Protein AF-A0A2M9EAL3-F1 (afdb_monomer_lite)

Sequence (181 aa):
MKNELTMWQSSQDVRAHILDDDGETVRDTFTLAYHEFSSRADLMQLWEYIRRYMEAPDGVEQCHRKVTMCMPVDGRREGLAFGIVRVFAVAANHLFVQMIASPIAALTVAGRWFAMSTSKVPVWPAEVEAACQVDPDDPYRKDWRSNGKYDFYELGWPAICFVVGLAGVVAGLWWLFSVVM

Structure (mmCIF, N/CA/C/O backbone):
data_AF-A0A2M9EAL3-F1
#
_entry.id   AF-A0A2M9EAL3-F1
#
loop_
_atom_site.group_PDB
_atom_site.id
_atom_site.type_symbol
_atom_site.label_atom_id
_atom_site.label_alt_id
_atom_site.label_comp_id
_atom_site.label_asym_id
_atom_site.label_entity_id
_atom_site.label_seq_id
_atom_site.pdbx_PDB_ins_code
_atom_site.Cartn_x
_atom_site.Cartn_y
_atom_site.Cartn_z
_atom_site.occupancy
_atom_site.B_iso_or_equiv
_atom_site.auth_seq_id
_atom_site.auth_comp_id
_atom_site.auth_asym_id
_atom_site.auth_atom_id
_atom_site.pdbx_PDB_model_num
ATOM 1 N N . MET A 1 1 ? -0.755 14.962 15.036 1.00 74.00 1 MET A N 1
ATOM 2 C CA . MET A 1 1 ? 0.385 15.667 15.646 1.00 74.00 1 MET A CA 1
ATOM 3 C C . MET A 1 1 ? 1.406 15.970 14.552 1.00 74.00 1 MET A C 1
ATOM 5 O O . MET A 1 1 ? 1.403 15.282 13.541 1.00 74.00 1 MET A O 1
ATOM 9 N N . LYS A 1 2 ? 2.193 17.051 14.662 1.00 77.94 2 LYS A N 1
ATOM 10 C CA . LYS A 1 2 ? 3.289 17.317 13.713 1.00 77.94 2 LYS A CA 1
ATOM 11 C C . LYS A 1 2 ? 4.552 16.681 14.280 1.00 77.94 2 LYS A C 1
ATOM 13 O O . LYS A 1 2 ? 4.902 16.972 15.420 1.00 77.94 2 LYS A O 1
ATOM 18 N N . ASN A 1 3 ? 5.205 15.840 13.495 1.00 78.69 3 ASN A N 1
ATOM 19 C CA . ASN A 1 3 ? 6.451 15.186 13.860 1.00 78.69 3 ASN A CA 1
ATOM 20 C C . ASN A 1 3 ? 7.561 15.729 12.960 1.00 78.69 3 ASN A C 1
ATOM 22 O O . ASN A 1 3 ? 7.377 15.847 11.749 1.00 78.69 3 ASN A O 1
ATOM 26 N N . GLU A 1 4 ? 8.707 16.058 13.543 1.00 79.44 4 GLU A N 1
ATOM 27 C CA . GLU A 1 4 ? 9.914 16.377 12.780 1.00 79.44 4 GLU A CA 1
ATOM 28 C C . GLU A 1 4 ? 10.640 15.060 12.473 1.00 79.44 4 GLU A C 1
ATOM 30 O O . GLU A 1 4 ? 10.887 14.254 13.373 1.00 79.44 4 GLU A O 1
ATOM 35 N N . LEU A 1 5 ? 10.919 14.812 11.195 1.00 74.38 5 LEU A N 1
ATOM 36 C CA . LEU A 1 5 ? 11.616 13.624 10.708 1.00 74.38 5 LEU A CA 1
ATOM 37 C C . LEU A 1 5 ? 13.079 13.960 10.395 1.00 74.38 5 LEU A C 1
ATOM 39 O O . LEU A 1 5 ? 13.494 15.121 10.348 1.00 74.38 5 LEU A O 1
ATOM 43 N N . THR A 1 6 ? 13.887 12.928 10.159 1.00 75.88 6 THR A N 1
ATOM 44 C CA . THR A 1 6 ? 15.238 13.112 9.624 1.00 75.88 6 THR A CA 1
ATOM 45 C C . THR A 1 6 ? 15.181 13.727 8.217 1.00 75.88 6 THR A C 1
ATOM 47 O O . THR A 1 6 ? 14.192 13.598 7.505 1.00 75.88 6 THR A O 1
ATOM 50 N N . MET A 1 7 ? 16.247 14.428 7.811 1.00 65.75 7 MET A N 1
ATOM 51 C CA . MET A 1 7 ? 16.367 15.075 6.489 1.00 65.75 7 MET A CA 1
ATOM 52 C C . MET A 1 7 ? 15.372 16.221 6.196 1.00 65.75 7 MET A C 1
ATOM 54 O O . MET A 1 7 ? 14.835 16.300 5.096 1.00 65.75 7 MET A O 1
ATOM 58 N N . TRP A 1 8 ? 15.176 17.159 7.134 1.00 73.75 8 TRP A N 1
ATOM 59 C CA . TRP A 1 8 ? 14.374 18.389 6.923 1.00 73.75 8 TRP A CA 1
ATOM 60 C C . TRP A 1 8 ? 12.916 18.132 6.512 1.00 73.75 8 TRP A C 1
ATOM 62 O O . TRP A 1 8 ? 12.272 18.977 5.889 1.00 73.75 8 TRP A O 1
ATOM 72 N N . GLN A 1 9 ? 12.403 16.951 6.844 1.00 71.38 9 GLN A N 1
ATOM 73 C CA . GLN A 1 9 ? 11.034 16.547 6.574 1.00 71.38 9 GLN A CA 1
ATOM 74 C C . GLN A 1 9 ? 10.198 16.682 7.842 1.00 71.38 9 GLN A C 1
ATOM 76 O O . GLN A 1 9 ? 10.691 16.539 8.957 1.00 71.38 9 GLN A O 1
ATOM 81 N N . SER A 1 10 ? 8.903 16.919 7.670 1.00 74.06 10 SER A N 1
ATOM 82 C CA . SER A 1 10 ? 7.947 16.854 8.769 1.00 74.06 10 SER A CA 1
ATOM 83 C C . SER A 1 10 ? 6.745 16.041 8.337 1.00 74.06 10 SER A C 1
ATOM 85 O O . SER A 1 10 ? 6.263 16.226 7.219 1.00 74.06 10 SER A O 1
ATOM 87 N N . SER A 1 11 ? 6.243 15.187 9.218 1.00 77.19 11 SER A N 1
ATOM 88 C CA . SER A 1 11 ? 5.034 14.407 8.980 1.00 77.19 11 SER A CA 1
ATOM 89 C C . SER A 1 11 ? 3.905 14.845 9.896 1.00 77.19 11 SER A C 1
ATOM 91 O O . SER A 1 11 ? 4.110 15.500 10.922 1.00 77.19 11 SER A O 1
ATOM 93 N N . GLN A 1 12 ? 2.682 14.512 9.495 1.00 82.38 12 GLN A N 1
ATOM 94 C CA . GLN A 1 12 ? 1.500 14.719 10.312 1.00 82.38 12 GLN A CA 1
ATOM 95 C C . GLN A 1 12 ? 0.726 13.415 10.444 1.00 82.38 12 GLN A C 1
ATOM 97 O O . GLN A 1 12 ? 0.560 12.675 9.475 1.00 82.38 12 GLN A O 1
ATOM 102 N N . ASP A 1 13 ? 0.254 13.150 11.655 1.00 86.69 13 ASP A N 1
ATOM 103 C CA . ASP A 1 13 ? -0.500 11.949 11.995 1.00 86.69 13 ASP A CA 1
ATOM 104 C C . ASP A 1 13 ? -1.794 12.269 12.765 1.00 86.69 13 ASP A C 1
ATOM 106 O O . ASP A 1 13 ? -1.963 13.344 13.350 1.00 86.69 13 ASP A O 1
ATOM 110 N N . VAL A 1 14 ? -2.731 11.327 12.761 1.00 86.94 14 VAL A N 1
ATOM 111 C CA . VAL A 1 14 ? -3.858 11.281 13.699 1.00 86.94 14 VAL A CA 1
ATOM 112 C C . VAL A 1 14 ? -3.565 10.158 14.673 1.00 86.94 14 VAL A C 1
ATOM 114 O O . VAL A 1 14 ? -3.293 9.031 14.255 1.00 86.94 14 VAL A O 1
ATOM 117 N N . ARG A 1 15 ? -3.597 10.472 15.967 1.00 88.94 15 ARG A N 1
ATOM 118 C CA . ARG A 1 15 ? -3.328 9.515 17.039 1.00 88.94 15 ARG A CA 1
ATOM 119 C C . ARG A 1 15 ? -4.612 9.216 17.785 1.00 88.94 15 ARG A C 1
ATOM 121 O O . ARG A 1 15 ? -5.384 10.130 18.066 1.00 88.94 15 ARG A O 1
ATOM 128 N N . ALA A 1 16 ? -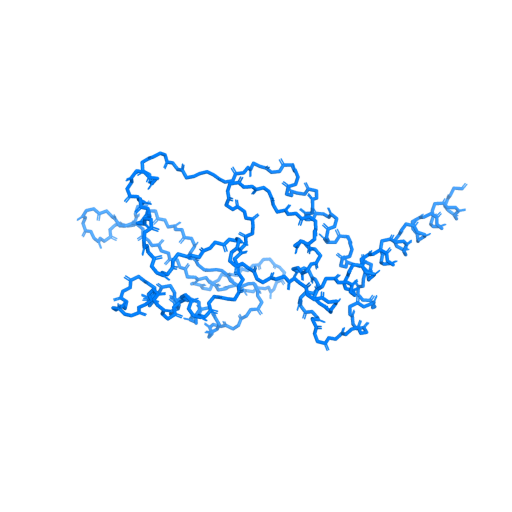4.808 7.944 18.086 1.00 88.56 16 ALA A N 1
ATOM 129 C CA . ALA A 1 16 ? -5.843 7.477 18.983 1.00 88.56 16 ALA A CA 1
ATOM 130 C C . ALA A 1 16 ? -5.194 7.143 20.328 1.00 88.56 16 ALA A C 1
ATOM 132 O O . ALA A 1 16 ? -4.128 6.523 20.373 1.00 88.56 16 ALA A O 1
ATOM 133 N N . HIS A 1 17 ? -5.834 7.583 21.406 1.00 92.00 17 HIS A N 1
ATOM 134 C CA . HIS A 1 17 ? -5.384 7.363 22.773 1.00 92.00 17 HIS A CA 1
ATOM 135 C C . HIS A 1 17 ? -6.344 6.396 23.456 1.00 92.00 17 HIS A C 1
ATOM 137 O O . HIS A 1 17 ? -7.557 6.599 23.421 1.00 92.00 17 HIS A O 1
ATOM 143 N N . ILE A 1 18 ? -5.796 5.350 24.064 1.00 92.38 18 ILE A N 1
ATOM 144 C CA . ILE A 1 18 ? -6.542 4.445 24.933 1.00 92.38 18 ILE A CA 1
ATOM 145 C C . ILE A 1 18 ? -6.451 5.030 26.337 1.00 92.38 18 ILE A C 1
ATOM 147 O O . ILE A 1 18 ? -5.350 5.163 26.876 1.00 92.38 18 ILE A O 1
ATOM 151 N N . LEU A 1 19 ? -7.592 5.424 26.892 1.00 95.00 19 LEU A N 1
ATOM 152 C CA . LEU A 1 19 ? -7.681 6.038 28.215 1.00 95.00 19 LEU A CA 1
ATOM 153 C C . LEU A 1 19 ? -7.910 4.970 29.293 1.00 95.00 19 LEU A C 1
ATOM 155 O O . LEU A 1 19 ? -8.412 3.883 28.998 1.00 95.00 19 LEU A O 1
ATOM 159 N N . ASP A 1 20 ? -7.497 5.267 30.522 1.00 94.62 20 ASP A N 1
ATOM 160 C CA . ASP A 1 20 ? -7.821 4.475 31.709 1.00 94.62 20 ASP A CA 1
ATOM 161 C C . ASP A 1 20 ? -9.242 4.782 32.202 1.00 94.62 20 ASP A C 1
ATOM 163 O O . ASP A 1 20 ? -9.932 5.647 31.655 1.00 94.62 20 ASP A O 1
ATOM 167 N N . ASP A 1 21 ? -9.690 4.062 33.231 1.00 94.31 21 ASP A N 1
ATOM 168 C CA . ASP A 1 21 ? -11.055 4.176 33.772 1.00 94.31 21 ASP A CA 1
ATOM 169 C C . ASP A 1 21 ? -11.393 5.595 34.282 1.00 94.31 21 ASP A C 1
ATOM 171 O O . ASP A 1 21 ? -12.564 5.953 34.406 1.00 94.31 21 ASP A O 1
ATOM 175 N N . ASP A 1 22 ? -10.375 6.416 34.565 1.00 94.75 22 ASP A N 1
ATOM 176 C CA . ASP A 1 22 ? -10.516 7.822 34.959 1.00 94.75 22 ASP A CA 1
ATOM 177 C C . ASP A 1 22 ? -10.868 8.763 33.790 1.00 94.75 22 ASP A C 1
ATOM 179 O O . ASP A 1 22 ? -11.267 9.904 34.021 1.00 94.75 22 ASP A O 1
ATOM 183 N N . GLY A 1 23 ? -10.745 8.298 32.542 1.00 91.06 23 GLY A N 1
ATOM 184 C CA . GLY A 1 23 ? -10.988 9.090 31.337 1.00 91.06 23 GLY A CA 1
ATOM 185 C C . GLY A 1 23 ? -9.950 10.188 31.073 1.00 91.06 23 GLY A C 1
ATOM 186 O O . GLY A 1 23 ? -10.149 10.997 30.167 1.00 91.06 23 GLY A O 1
ATOM 187 N N . GLU A 1 24 ? -8.848 10.227 31.825 1.00 92.94 24 GLU A N 1
ATOM 188 C CA . GLU A 1 24 ? -7.805 11.257 31.715 1.00 92.94 24 GLU A CA 1
ATOM 189 C C . GLU A 1 24 ? -6.423 10.646 31.458 1.00 92.94 24 GLU A C 1
ATOM 191 O O . GLU A 1 24 ? -5.640 11.174 30.660 1.00 92.94 24 GLU A O 1
ATOM 196 N N . THR A 1 25 ? -6.115 9.513 32.088 1.00 94.56 25 THR A N 1
ATOM 197 C CA . THR A 1 25 ? -4.808 8.868 31.985 1.00 94.56 25 THR A CA 1
ATOM 198 C C . THR A 1 25 ? -4.690 8.103 30.669 1.00 94.56 25 THR A C 1
ATOM 200 O O . THR A 1 25 ? -5.437 7.167 30.400 1.00 94.56 25 THR A O 1
ATOM 203 N N . VAL A 1 26 ? -3.711 8.468 29.836 1.00 94.75 26 VAL A N 1
ATOM 204 C CA . VAL A 1 26 ? -3.416 7.756 28.582 1.00 94.75 26 VAL A CA 1
ATOM 205 C C . VAL A 1 26 ? -2.622 6.484 28.886 1.00 94.75 26 VAL A C 1
ATOM 207 O O . VAL A 1 26 ? -1.457 6.560 29.276 1.00 94.75 26 VAL A O 1
ATOM 210 N N . ARG A 1 27 ? -3.229 5.313 28.667 1.00 95.44 27 ARG A N 1
ATOM 211 C CA . ARG A 1 27 ? -2.577 3.999 28.815 1.00 95.44 27 ARG A CA 1
ATOM 212 C C . ARG A 1 27 ? -1.731 3.634 27.608 1.00 95.44 27 ARG A C 1
ATOM 214 O O . ARG A 1 27 ? -0.636 3.103 27.757 1.00 95.44 27 ARG A O 1
ATOM 221 N N . ASP A 1 28 ? -2.258 3.903 26.418 1.00 93.88 28 ASP A N 1
ATOM 222 C CA . ASP A 1 28 ? -1.594 3.568 25.163 1.00 93.88 28 ASP A CA 1
ATOM 223 C C . ASP A 1 28 ? -1.957 4.571 24.064 1.00 93.88 28 ASP A C 1
ATOM 225 O O . ASP A 1 28 ? -2.950 5.298 24.144 1.00 93.88 28 ASP A O 1
ATOM 229 N N . THR A 1 29 ? -1.119 4.652 23.038 1.00 92.06 29 THR A N 1
ATOM 230 C CA . THR A 1 29 ? -1.312 5.522 21.882 1.00 92.06 29 THR A CA 1
ATOM 231 C C . THR A 1 29 ? -0.888 4.804 20.618 1.00 92.06 29 THR A C 1
ATOM 233 O O . THR A 1 29 ? 0.269 4.417 20.470 1.00 92.06 29 THR A O 1
ATOM 236 N N . PHE A 1 30 ? -1.796 4.731 19.651 1.00 89.62 30 PHE A N 1
ATOM 237 C CA . PHE A 1 30 ? -1.488 4.217 18.324 1.00 89.62 30 PHE A CA 1
ATOM 238 C C . PHE A 1 30 ? -1.812 5.249 17.247 1.00 89.62 30 PHE A C 1
ATOM 240 O O . PHE A 1 30 ? -2.683 6.112 17.391 1.00 89.62 30 PHE A O 1
ATOM 247 N N . THR A 1 31 ? -1.075 5.171 16.145 1.00 87.06 31 THR A N 1
ATOM 248 C CA . THR A 1 31 ? -1.298 6.036 14.989 1.00 87.06 31 THR A CA 1
ATOM 249 C C . THR A 1 31 ? -2.415 5.457 14.133 1.00 87.06 31 THR A C 1
ATOM 251 O O . THR A 1 31 ? -2.294 4.355 13.606 1.00 87.06 31 THR A O 1
ATOM 254 N N . LEU A 1 32 ? -3.498 6.215 13.988 1.00 81.94 32 LEU A N 1
ATOM 255 C CA . LEU A 1 32 ? -4.679 5.838 13.214 1.00 81.94 32 LEU A CA 1
ATOM 256 C C . LEU A 1 32 ? -4.511 6.181 11.729 1.00 81.94 32 LEU A C 1
ATOM 258 O O . LEU A 1 32 ? -4.888 5.414 10.848 1.00 81.94 32 LEU A O 1
ATOM 262 N N . ALA A 1 33 ? -3.931 7.348 11.455 1.00 76.44 33 ALA A N 1
ATOM 263 C CA . ALA A 1 33 ? -3.660 7.818 10.108 1.00 76.44 33 ALA A CA 1
ATOM 264 C C . ALA A 1 33 ? -2.284 8.474 10.060 1.00 76.44 33 ALA A C 1
ATOM 266 O O . ALA A 1 33 ? -1.953 9.310 10.900 1.00 76.44 33 ALA A O 1
ATOM 267 N N . TYR A 1 34 ? -1.501 8.111 9.053 1.00 71.69 34 TYR A N 1
ATOM 268 C CA . TYR A 1 34 ? -0.216 8.716 8.744 1.00 71.69 34 TYR A CA 1
ATOM 269 C C . TYR A 1 34 ? -0.171 8.971 7.248 1.00 71.69 34 TYR A C 1
ATOM 271 O O . TYR A 1 34 ? -0.538 8.093 6.464 1.00 71.69 34 TYR A O 1
ATOM 279 N N . HIS A 1 35 ? 0.280 10.154 6.845 1.00 66.75 35 HIS A N 1
ATOM 280 C CA . HIS A 1 35 ? 0.508 10.412 5.435 1.00 66.75 35 HIS A CA 1
ATOM 281 C C . HIS A 1 35 ? 1.805 11.190 5.229 1.00 66.75 35 HIS A C 1
ATOM 283 O O . HIS A 1 35 ? 1.984 12.296 5.731 1.00 66.75 35 HIS A O 1
ATOM 289 N N . GLU A 1 36 ? 2.718 10.578 4.477 1.00 56.66 36 GLU A N 1
ATOM 290 C CA . GLU A 1 36 ? 4.099 11.041 4.303 1.00 56.66 36 GLU A CA 1
ATOM 291 C C . GLU A 1 36 ? 4.226 12.162 3.255 1.00 56.66 36 GLU A C 1
ATOM 293 O O . GLU A 1 36 ? 5.189 12.920 3.268 1.00 56.66 36 GLU A O 1
ATOM 298 N N . PHE A 1 37 ? 3.223 12.315 2.379 1.00 53.25 37 PHE A N 1
ATOM 299 C CA . PHE A 1 37 ? 3.284 13.211 1.212 1.00 53.25 37 PHE A CA 1
ATOM 300 C C . PHE A 1 37 ? 2.021 14.052 0.965 1.00 53.25 37 PHE A C 1
ATOM 302 O O . PHE A 1 37 ? 1.708 14.364 -0.181 1.00 53.25 37 PHE A O 1
ATOM 309 N N . SER A 1 38 ? 1.252 14.399 2.001 1.00 61.62 38 SER A N 1
ATOM 310 C CA . SER A 1 38 ? 0.000 15.149 1.809 1.00 61.62 38 SER A CA 1
ATOM 311 C C . SER A 1 38 ? -0.178 16.295 2.796 1.00 61.62 38 SER A C 1
ATOM 313 O O . SER A 1 38 ? 0.500 16.390 3.820 1.00 61.62 38 SER A O 1
ATOM 315 N N . SER A 1 39 ? -1.103 17.193 2.469 1.00 76.56 39 SER A N 1
ATOM 316 C CA . SER A 1 39 ? -1.435 18.329 3.319 1.00 76.56 39 SER A CA 1
ATOM 317 C C . SER A 1 39 ? -2.193 17.874 4.572 1.00 76.56 39 SER A C 1
ATOM 319 O O . SER A 1 39 ? -2.808 16.803 4.600 1.00 76.56 39 SER A O 1
ATOM 321 N N . ARG A 1 40 ? -2.236 18.733 5.600 1.00 82.06 40 ARG A N 1
ATOM 322 C CA . ARG A 1 40 ? -3.114 18.543 6.769 1.00 82.06 40 ARG A CA 1
ATOM 323 C C . ARG A 1 40 ? -4.564 18.266 6.356 1.00 82.06 40 ARG A C 1
ATOM 325 O O . ARG A 1 40 ? -5.257 17.519 7.035 1.00 82.06 40 ARG A O 1
ATOM 332 N N . ALA A 1 41 ? -5.027 18.871 5.261 1.00 85.50 41 ALA A N 1
ATOM 333 C CA . ALA A 1 41 ? -6.392 18.704 4.778 1.00 85.50 41 ALA A CA 1
ATOM 334 C C . ALA A 1 41 ? -6.671 17.268 4.315 1.00 85.50 41 ALA A C 1
ATOM 336 O O . ALA A 1 41 ? -7.753 16.751 4.571 1.00 85.50 41 ALA A O 1
ATOM 337 N N . ASP A 1 42 ? -5.702 16.602 3.690 1.00 83.62 42 ASP A N 1
ATOM 338 C CA . ASP A 1 42 ? -5.849 15.214 3.234 1.00 83.62 42 ASP A CA 1
ATOM 339 C C . ASP A 1 42 ? -5.877 14.245 4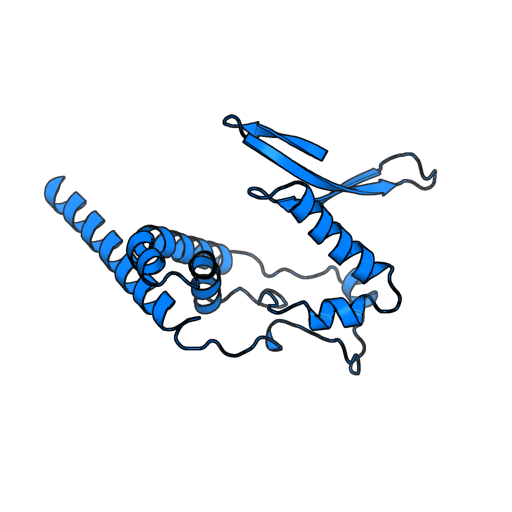.420 1.00 83.62 42 ASP A C 1
ATOM 341 O O . ASP A 1 42 ? -6.701 13.333 4.478 1.00 83.62 42 ASP A O 1
ATOM 345 N N . LEU A 1 43 ? -5.042 14.504 5.431 1.00 85.81 43 LEU A N 1
ATOM 346 C CA . LEU A 1 43 ? -5.066 13.757 6.687 1.00 85.81 43 LEU A CA 1
ATOM 347 C C . LEU A 1 43 ? -6.419 13.908 7.403 1.00 85.81 43 LEU A C 1
ATOM 349 O O . LEU A 1 43 ? -6.980 12.929 7.892 1.00 85.81 43 LEU A O 1
ATOM 353 N N . MET A 1 44 ? -6.967 15.125 7.431 1.00 87.62 44 MET A N 1
ATOM 354 C CA . MET A 1 44 ? -8.285 15.382 8.015 1.00 87.62 44 MET A CA 1
ATOM 355 C C . MET A 1 44 ? -9.426 14.759 7.202 1.00 87.62 44 MET A C 1
ATOM 357 O O . MET A 1 44 ? -10.425 14.364 7.794 1.00 87.62 44 MET A O 1
ATOM 361 N N . GLN A 1 45 ? -9.289 14.621 5.880 1.00 87.69 45 GLN A N 1
ATOM 362 C CA . GLN A 1 45 ? -10.254 13.880 5.061 1.00 87.69 45 GLN A CA 1
ATOM 363 C C . GLN A 1 45 ? -10.257 12.387 5.405 1.00 87.69 45 GLN A C 1
ATOM 365 O O . GLN A 1 45 ? -11.328 11.793 5.516 1.00 87.69 45 GLN A O 1
ATOM 370 N N . LEU A 1 46 ? -9.082 11.786 5.621 1.00 87.31 46 LEU A N 1
ATOM 371 C CA . LEU A 1 46 ? -8.989 10.397 6.076 1.00 87.31 46 LEU A CA 1
ATOM 372 C C . LEU A 1 46 ? -9.596 10.223 7.476 1.00 87.31 46 LEU A C 1
ATOM 374 O O . LEU A 1 46 ? -10.331 9.266 7.708 1.00 87.31 46 LEU A O 1
ATOM 378 N N . TRP A 1 47 ? -9.350 11.166 8.389 1.00 89.06 47 TRP A N 1
ATOM 379 C CA . TRP A 1 47 ? -10.019 11.169 9.691 1.00 89.06 47 TRP A CA 1
ATOM 380 C C . TRP A 1 47 ? -11.540 11.257 9.558 1.00 89.06 47 TRP A C 1
ATOM 382 O O . TRP A 1 47 ? -12.251 10.462 10.164 1.00 89.06 47 TRP A O 1
ATOM 392 N N . GLU A 1 48 ? -12.045 12.176 8.735 1.00 91.06 48 GLU A N 1
ATOM 393 C CA . GLU A 1 48 ? -13.485 12.338 8.531 1.00 91.06 48 GLU A CA 1
ATOM 394 C C . GLU A 1 48 ? -14.115 11.084 7.911 1.00 91.06 48 GLU A C 1
ATOM 396 O O . GLU A 1 48 ? -15.226 10.713 8.283 1.00 91.06 48 GLU A O 1
ATOM 401 N N . TYR A 1 49 ? -13.400 10.381 7.028 1.00 90.62 49 TYR A N 1
ATOM 402 C CA . TYR A 1 49 ? -13.828 9.074 6.528 1.00 90.62 49 TYR A CA 1
ATOM 403 C C . TYR A 1 49 ? -13.998 8.053 7.666 1.00 90.62 49 TYR A C 1
ATOM 405 O O . TYR A 1 49 ? -15.042 7.406 7.746 1.00 90.62 49 TYR A O 1
ATOM 413 N N . ILE A 1 50 ? -13.016 7.936 8.569 1.00 91.06 50 ILE A N 1
ATOM 414 C CA . ILE A 1 50 ? -13.070 6.995 9.703 1.00 91.06 50 ILE A CA 1
ATOM 415 C C . ILE A 1 50 ? -14.183 7.382 10.681 1.00 91.06 50 ILE A C 1
ATOM 417 O O . ILE A 1 50 ? -15.004 6.544 11.049 1.00 91.06 50 ILE A O 1
ATOM 421 N N . ARG A 1 51 ? -14.253 8.660 11.065 1.00 92.50 51 ARG A N 1
ATOM 422 C CA . ARG A 1 51 ? -15.272 9.175 11.984 1.00 92.50 51 ARG A CA 1
ATOM 423 C C . ARG A 1 51 ? -16.680 8.929 11.443 1.00 92.50 51 ARG A C 1
ATOM 425 O O . ARG A 1 51 ? -17.535 8.433 12.169 1.00 92.50 51 ARG A O 1
ATOM 432 N N . ARG A 1 52 ? -16.929 9.215 10.157 1.00 94.38 52 ARG A N 1
ATOM 433 C CA . ARG A 1 52 ? -18.228 8.926 9.528 1.00 94.38 52 ARG A CA 1
ATOM 434 C C . ARG A 1 52 ? -18.532 7.439 9.515 1.00 94.38 52 ARG A C 1
ATOM 436 O O . ARG A 1 52 ? -19.654 7.087 9.841 1.00 94.38 52 ARG A O 1
ATOM 443 N N . TYR A 1 53 ? -17.562 6.590 9.180 1.00 93.00 53 TYR A N 1
ATOM 444 C CA . TYR A 1 53 ? -17.748 5.139 9.206 1.00 93.00 53 TYR A CA 1
ATOM 445 C C . TYR A 1 53 ? -18.207 4.634 10.584 1.00 93.00 53 TYR A C 1
ATOM 447 O O . TYR A 1 53 ? -19.079 3.775 10.650 1.00 93.00 53 TYR A O 1
ATOM 455 N N . MET A 1 54 ? -17.647 5.182 11.668 1.00 92.00 54 MET A N 1
ATOM 456 C CA . MET A 1 54 ? -17.933 4.734 13.036 1.00 92.00 54 MET A CA 1
ATOM 457 C C . MET A 1 54 ? -19.167 5.386 13.675 1.00 92.00 54 MET A C 1
ATOM 459 O O . MET A 1 54 ? -19.864 4.729 14.441 1.00 92.00 54 MET A O 1
ATOM 463 N N . GLU A 1 55 ? -19.421 6.670 13.410 1.00 94.75 55 GLU A N 1
ATOM 464 C CA . GLU A 1 55 ? -20.410 7.463 14.160 1.00 94.75 55 GLU A CA 1
ATOM 465 C C . GLU A 1 55 ? -21.643 7.861 13.343 1.00 94.75 55 GLU A C 1
ATOM 467 O O . GLU A 1 55 ? -22.697 8.137 13.918 1.00 94.75 55 GLU A O 1
ATOM 472 N N . ALA A 1 56 ? -21.528 7.978 12.015 1.00 95.19 56 ALA A N 1
ATOM 473 C CA . ALA A 1 56 ? -22.638 8.473 11.208 1.00 95.19 56 ALA A CA 1
ATOM 474 C C . ALA A 1 56 ? -23.672 7.356 10.970 1.00 95.19 56 ALA A C 1
ATOM 476 O O . ALA A 1 56 ? -23.283 6.254 10.578 1.00 95.19 56 ALA A O 1
ATOM 477 N N . PRO A 1 57 ? -24.986 7.629 11.107 1.00 94.25 57 PRO A N 1
ATOM 478 C CA . PRO A 1 57 ? -26.030 6.625 10.872 1.00 94.25 57 PRO A CA 1
ATOM 479 C C . PRO A 1 57 ? -25.995 5.995 9.469 1.00 94.25 57 PRO A C 1
ATOM 481 O O . PRO A 1 57 ? -26.321 4.826 9.305 1.00 94.25 57 PRO A O 1
ATOM 484 N N . ASP A 1 58 ? -25.582 6.763 8.460 1.00 94.75 58 ASP A N 1
ATOM 485 C CA . ASP A 1 58 ? -25.415 6.353 7.059 1.00 94.75 58 ASP A CA 1
ATOM 486 C C . ASP A 1 58 ? -23.930 6.162 6.677 1.00 94.75 58 ASP A C 1
ATOM 488 O O . ASP A 1 58 ? -23.561 6.149 5.498 1.00 94.75 58 ASP A O 1
ATOM 492 N N . GLY A 1 59 ? -23.051 6.058 7.677 1.00 93.56 59 GLY A N 1
ATOM 493 C CA . GLY A 1 59 ? -21.601 6.009 7.519 1.00 93.56 59 GLY A CA 1
ATOM 494 C C . GLY A 1 59 ? -21.134 4.822 6.691 1.00 93.56 59 GLY A C 1
ATOM 495 O O . GLY A 1 59 ? -20.442 5.000 5.688 1.00 93.56 59 GLY A O 1
ATOM 496 N N . VAL A 1 60 ? -21.568 3.620 7.074 1.00 92.75 60 VAL A N 1
ATOM 497 C CA . VAL A 1 60 ? -21.207 2.363 6.400 1.00 92.75 60 VAL A CA 1
ATOM 498 C C . VAL A 1 60 ? -21.624 2.386 4.929 1.00 92.75 60 VAL A C 1
ATOM 500 O O . VAL A 1 60 ? -20.803 2.106 4.057 1.00 92.75 60 VAL A O 1
ATOM 503 N N . GLU A 1 61 ? -22.856 2.806 4.631 1.00 94.38 61 GLU A N 1
ATOM 504 C CA . GLU A 1 61 ? -23.360 2.904 3.257 1.00 94.38 61 GLU A CA 1
ATOM 505 C C . GLU A 1 61 ? -22.524 3.877 2.410 1.00 94.38 61 GLU A C 1
ATOM 507 O O . GLU A 1 61 ? -22.126 3.570 1.279 1.00 94.38 61 GLU A O 1
ATOM 512 N N . GLN A 1 62 ? -22.241 5.067 2.944 1.00 92.94 62 GLN A N 1
ATOM 513 C CA . GLN A 1 62 ? -21.466 6.071 2.222 1.00 92.94 62 GLN A CA 1
ATOM 514 C C . GLN A 1 62 ? -20.026 5.619 1.988 1.00 92.94 62 GLN A C 1
ATOM 516 O O . GLN A 1 62 ? -19.510 5.775 0.877 1.00 92.94 62 GLN A O 1
ATOM 521 N N . CYS A 1 63 ? -19.390 5.021 2.995 1.00 91.44 63 CYS A N 1
ATOM 522 C CA . CYS A 1 63 ? -18.055 4.449 2.865 1.00 91.44 63 CYS A CA 1
ATOM 523 C C . CYS A 1 63 ? -18.047 3.319 1.830 1.00 91.44 63 CYS A C 1
ATOM 525 O O . CYS A 1 63 ? -17.219 3.339 0.920 1.00 91.44 63 CYS A O 1
ATOM 527 N N . HIS A 1 64 ? -19.024 2.410 1.872 1.00 92.06 64 HIS A N 1
ATOM 528 C CA . HIS A 1 64 ? -19.177 1.324 0.904 1.00 92.06 64 HIS A CA 1
ATOM 529 C C . HIS A 1 64 ? -19.226 1.828 -0.551 1.00 92.06 64 HIS A C 1
ATOM 531 O O . HIS A 1 64 ? -18.553 1.276 -1.430 1.00 92.06 64 HIS A O 1
ATOM 537 N N . ARG A 1 65 ? -19.971 2.915 -0.805 1.00 91.12 65 ARG A N 1
ATOM 538 C CA . ARG A 1 65 ? -20.068 3.557 -2.131 1.00 91.12 65 ARG A CA 1
ATOM 539 C C . ARG A 1 65 ? -18.766 4.236 -2.570 1.00 91.12 65 ARG A C 1
ATOM 541 O O . ARG A 1 65 ? -18.510 4.328 -3.768 1.00 91.12 65 ARG A O 1
ATOM 548 N N . LYS A 1 66 ? -17.968 4.749 -1.628 1.00 89.62 66 LYS A N 1
ATOM 549 C CA . LYS A 1 66 ? -16.733 5.504 -1.907 1.00 89.62 66 LYS A CA 1
ATOM 550 C C . LYS A 1 66 ? -15.491 4.626 -2.026 1.00 89.62 66 LYS A C 1
ATOM 552 O O . LYS A 1 66 ? -14.575 4.995 -2.755 1.00 89.62 66 LYS A O 1
ATOM 557 N N . VAL A 1 67 ? -15.446 3.485 -1.342 1.00 89.31 67 VAL A N 1
ATOM 558 C CA . VAL A 1 67 ? -14.328 2.540 -1.442 1.00 89.31 67 VAL A CA 1
ATOM 559 C C . VAL A 1 67 ? -14.329 1.926 -2.837 1.00 89.31 67 VAL A C 1
ATOM 561 O O . VAL A 1 67 ? -15.229 1.171 -3.183 1.00 89.31 67 VAL A O 1
ATOM 564 N N . THR A 1 68 ? -13.326 2.235 -3.651 1.00 87.25 68 THR A N 1
ATOM 565 C CA . THR A 1 68 ? -13.192 1.678 -5.008 1.00 87.25 68 THR A CA 1
ATOM 566 C C . THR A 1 68 ? -12.301 0.444 -5.056 1.00 87.25 68 THR A C 1
ATOM 568 O O . THR A 1 68 ? -12.442 -0.370 -5.963 1.00 87.25 68 THR A O 1
ATOM 571 N N . MET A 1 69 ? -11.403 0.295 -4.079 1.00 88.62 69 MET A N 1
ATOM 572 C CA . MET A 1 69 ? -10.400 -0.761 -4.057 1.00 88.62 69 MET A CA 1
ATOM 573 C C . MET A 1 69 ? -10.178 -1.284 -2.640 1.00 88.62 69 MET A C 1
ATOM 575 O O . MET A 1 69 ? -9.851 -0.522 -1.731 1.00 88.62 69 MET A O 1
ATOM 579 N N . CYS A 1 70 ? -10.276 -2.599 -2.479 1.00 91.94 70 CYS A N 1
ATOM 580 C CA . CYS A 1 70 ? -9.948 -3.317 -1.254 1.00 91.94 70 CYS A CA 1
ATOM 581 C C . CYS A 1 70 ? -8.605 -4.040 -1.418 1.00 91.94 70 CYS A C 1
ATOM 583 O O . CYS A 1 70 ? -8.376 -4.736 -2.410 1.00 91.94 70 CYS A O 1
ATOM 585 N N . MET A 1 71 ? -7.697 -3.898 -0.452 1.00 91.25 71 MET A N 1
ATOM 586 C CA . MET A 1 71 ? -6.396 -4.570 -0.522 1.00 91.25 71 MET A CA 1
ATOM 587 C C . MET A 1 71 ? -6.562 -6.097 -0.381 1.00 91.25 71 MET A C 1
ATOM 589 O O . MET A 1 71 ? -7.225 -6.548 0.554 1.00 91.25 71 MET A O 1
ATOM 593 N N . PRO A 1 72 ? -5.952 -6.9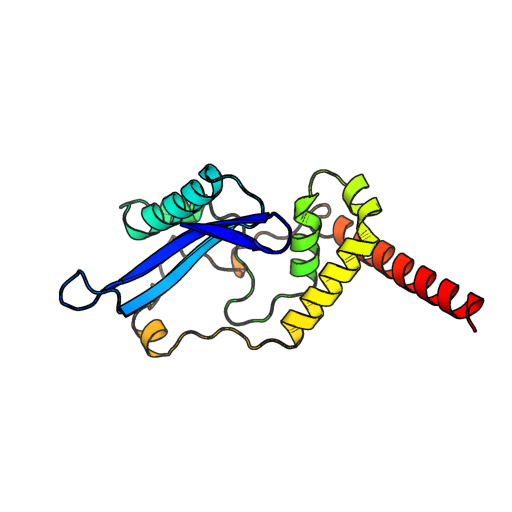20 -1.258 1.00 92.44 72 PRO A N 1
ATOM 594 C CA . PRO A 1 72 ? -6.057 -8.378 -1.219 1.00 92.44 72 PRO A CA 1
ATOM 595 C C . PRO A 1 72 ? -5.100 -8.971 -0.182 1.00 92.44 72 PRO A C 1
ATOM 597 O O . PRO A 1 72 ? -4.164 -9.691 -0.529 1.00 92.44 72 PRO A O 1
ATOM 600 N N . VAL A 1 73 ? -5.324 -8.629 1.085 1.00 90.81 73 VAL A N 1
ATOM 601 C CA . VAL A 1 73 ? -4.504 -9.060 2.231 1.00 90.81 73 VAL A CA 1
ATOM 602 C C . VAL A 1 73 ? -5.298 -9.847 3.273 1.00 90.81 73 VAL A C 1
ATOM 604 O O . VAL A 1 73 ? -4.708 -10.487 4.136 1.00 90.81 73 VAL A O 1
ATOM 607 N N . ASP A 1 74 ? -6.626 -9.842 3.169 1.00 89.69 74 ASP A N 1
ATOM 608 C CA . ASP A 1 74 ? -7.495 -10.621 4.045 1.00 89.69 74 ASP A CA 1
ATOM 609 C C . ASP A 1 74 ? -7.439 -12.118 3.689 1.00 89.69 74 ASP A C 1
ATOM 611 O O . ASP A 1 74 ? -7.812 -12.532 2.581 1.00 89.69 74 ASP A O 1
ATOM 615 N N . GLY A 1 75 ? -6.893 -12.916 4.613 1.00 89.12 75 GLY A N 1
ATOM 616 C CA . GLY A 1 75 ? -6.692 -14.361 4.472 1.00 89.12 75 GLY A CA 1
ATOM 617 C C . GLY A 1 75 ? -5.662 -14.772 3.414 1.00 89.12 75 GLY A C 1
ATOM 618 O O . GLY A 1 75 ? -5.587 -15.947 3.047 1.00 89.12 75 GLY A O 1
ATOM 619 N N . ARG A 1 76 ? -4.877 -13.831 2.871 1.00 91.69 76 ARG A N 1
ATOM 620 C CA . ARG A 1 76 ? -3.918 -14.112 1.792 1.00 91.69 76 ARG A CA 1
ATOM 621 C C . ARG A 1 76 ? -2.764 -13.117 1.735 1.00 91.69 76 ARG A C 1
ATOM 623 O O . ARG A 1 76 ? -2.825 -12.021 2.276 1.00 91.69 76 ARG A O 1
ATOM 630 N N . ARG A 1 77 ? -1.720 -13.484 0.989 1.00 92.50 77 ARG A N 1
ATOM 631 C CA . ARG A 1 77 ? -0.681 -12.544 0.547 1.00 92.50 77 ARG A CA 1
ATOM 632 C C . ARG A 1 77 ? -1.133 -11.814 -0.718 1.00 92.50 77 ARG A C 1
ATOM 634 O O . ARG A 1 77 ? -1.809 -12.394 -1.578 1.00 92.50 77 ARG A O 1
ATOM 641 N N . GLU A 1 78 ? -0.708 -10.561 -0.833 1.00 91.50 78 GLU A N 1
ATOM 642 C CA . GLU A 1 78 ? -0.867 -9.762 -2.045 1.00 91.50 78 GLU A CA 1
ATOM 643 C C . GLU A 1 78 ? -0.198 -10.463 -3.240 1.00 91.50 78 GLU A C 1
ATOM 645 O O . GLU A 1 78 ? 0.907 -10.995 -3.133 1.00 91.50 78 GLU A O 1
ATOM 650 N N . GLY A 1 79 ? -0.880 -10.484 -4.387 1.00 91.56 79 GLY A N 1
ATOM 651 C CA . GLY A 1 79 ? -0.340 -11.051 -5.623 1.00 91.56 79 GLY A CA 1
ATOM 652 C C . GLY A 1 79 ? 0.498 -10.048 -6.418 1.00 91.56 79 GLY A C 1
ATOM 653 O O . GLY A 1 79 ? 0.251 -8.845 -6.362 1.00 91.56 79 GLY A O 1
ATOM 654 N N . LEU A 1 80 ? 1.426 -10.551 -7.243 1.00 95.06 80 LEU A N 1
ATOM 655 C CA . LEU A 1 80 ? 2.293 -9.722 -8.093 1.00 95.06 80 LEU A CA 1
ATOM 656 C C . LEU A 1 80 ? 1.502 -8.742 -8.976 1.00 95.06 80 LEU A C 1
ATOM 658 O O . LEU A 1 80 ? 1.883 -7.583 -9.087 1.00 95.06 80 LEU A O 1
ATOM 662 N N . ALA A 1 81 ? 0.383 -9.186 -9.559 1.00 94.88 81 ALA A N 1
ATOM 663 C CA . ALA A 1 81 ? -0.460 -8.342 -10.405 1.00 94.88 81 ALA A CA 1
ATOM 664 C C . ALA A 1 81 ? -0.980 -7.107 -9.655 1.00 94.88 81 ALA A C 1
ATOM 666 O O . ALA A 1 81 ? -0.856 -5.997 -10.159 1.00 94.88 81 ALA A O 1
ATOM 667 N N . PHE A 1 82 ? -1.485 -7.278 -8.427 1.00 94.69 82 PHE A N 1
ATOM 668 C CA . PHE A 1 82 ? -1.913 -6.143 -7.608 1.00 94.69 82 PHE A CA 1
ATOM 669 C C . PHE A 1 82 ? -0.727 -5.228 -7.279 1.00 94.69 82 PHE A C 1
ATOM 671 O O . PHE A 1 82 ? -0.874 -4.012 -7.334 1.00 94.69 82 PHE A O 1
ATOM 678 N N . GLY A 1 83 ? 0.452 -5.792 -6.994 1.00 95.62 83 GLY A N 1
ATOM 679 C CA . GLY A 1 83 ? 1.674 -5.014 -6.781 1.00 95.62 83 GLY A CA 1
ATOM 680 C C . GLY A 1 83 ? 2.034 -4.137 -7.986 1.00 95.62 83 GLY A C 1
ATOM 681 O O . GLY A 1 83 ? 2.324 -2.955 -7.809 1.00 95.62 83 GLY A O 1
ATOM 682 N N . ILE A 1 84 ? 1.941 -4.680 -9.207 1.00 97.00 84 ILE A N 1
ATOM 683 C CA . ILE A 1 84 ? 2.122 -3.927 -10.460 1.00 97.00 84 ILE A CA 1
ATOM 684 C C . ILE A 1 84 ? 1.094 -2.795 -10.545 1.00 97.00 84 ILE A C 1
ATOM 686 O O . ILE A 1 84 ? 1.489 -1.634 -10.640 1.00 97.00 84 ILE A O 1
ATOM 690 N N . VAL A 1 85 ? -0.205 -3.106 -10.442 1.00 95.44 85 VAL A N 1
ATOM 691 C CA . VAL A 1 85 ? -1.269 -2.087 -10.504 1.00 95.44 85 VAL A CA 1
ATOM 692 C C . VAL A 1 85 ? -1.020 -0.989 -9.468 1.00 95.44 85 VAL A C 1
ATOM 694 O O . VAL A 1 85 ? -1.041 0.194 -9.794 1.00 95.44 85 VAL A O 1
ATOM 697 N N . ARG A 1 86 ? -0.717 -1.357 -8.218 1.00 93.62 86 ARG A N 1
ATOM 698 C CA . ARG A 1 86 ? -0.568 -0.409 -7.109 1.00 93.62 86 ARG A CA 1
ATOM 699 C C . ARG A 1 86 ? 0.616 0.535 -7.284 1.00 93.62 86 ARG A C 1
ATOM 701 O O . ARG A 1 86 ? 0.475 1.715 -6.963 1.00 93.62 86 ARG A O 1
ATOM 708 N N . VAL A 1 87 ? 1.759 0.029 -7.751 1.00 95.56 87 VAL A N 1
ATOM 709 C CA . VAL A 1 87 ? 2.969 0.841 -7.957 1.00 95.56 87 VAL A CA 1
ATOM 710 C C . VAL A 1 87 ? 2.786 1.786 -9.144 1.00 95.56 87 VAL A C 1
ATOM 712 O O . VAL A 1 87 ? 3.101 2.969 -9.036 1.00 95.56 87 VAL A O 1
ATOM 715 N N . PHE A 1 88 ? 2.219 1.303 -10.250 1.00 95.94 88 PHE A N 1
ATOM 716 C CA . PHE A 1 88 ? 2.021 2.121 -11.449 1.00 95.94 88 PHE A CA 1
ATOM 717 C C . PHE A 1 88 ? 0.816 3.072 -11.355 1.00 95.94 88 PHE A C 1
ATOM 719 O O . PHE A 1 88 ? 0.783 4.073 -12.073 1.00 95.94 88 PHE A O 1
ATOM 726 N N . ALA A 1 89 ? -0.123 2.842 -10.428 1.00 92.38 89 ALA A N 1
ATOM 727 C CA . ALA A 1 89 ? -1.302 3.690 -10.224 1.00 92.38 89 ALA A CA 1
ATOM 728 C C . ALA A 1 89 ? -0.969 5.166 -9.942 1.00 92.38 89 ALA A C 1
ATOM 730 O O . ALA A 1 89 ? -1.752 6.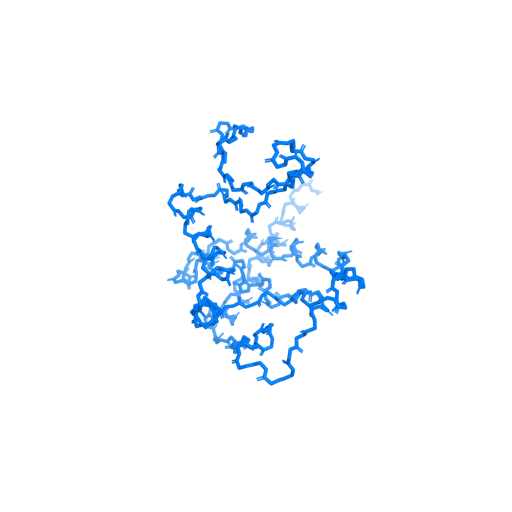043 -10.297 1.00 92.38 89 ALA A O 1
ATOM 731 N N . VAL A 1 90 ? 0.200 5.462 -9.358 1.00 89.12 90 VAL A N 1
ATOM 732 C CA . VAL A 1 90 ? 0.659 6.847 -9.117 1.00 89.12 90 VAL A CA 1
ATOM 733 C C . VAL A 1 90 ? 0.737 7.652 -10.421 1.00 89.12 90 VAL A C 1
ATOM 735 O O . VAL A 1 90 ? 0.494 8.855 -10.425 1.00 89.12 90 VAL A O 1
ATOM 738 N N . ALA A 1 91 ? 1.019 6.983 -11.539 1.00 92.12 91 ALA A N 1
ATOM 739 C CA . ALA A 1 91 ? 1.087 7.574 -12.868 1.00 92.12 91 ALA A CA 1
ATOM 740 C C . ALA A 1 91 ? 0.028 6.978 -13.814 1.00 92.12 91 ALA A C 1
ATOM 742 O O . ALA A 1 91 ? 0.259 6.931 -15.022 1.00 92.12 91 ALA A O 1
ATOM 743 N N . ALA A 1 92 ? -1.124 6.518 -13.299 1.00 88.12 92 ALA A N 1
ATOM 744 C CA . ALA A 1 92 ? -2.160 5.815 -14.074 1.00 88.12 92 ALA A CA 1
ATOM 745 C C . ALA A 1 92 ? -2.540 6.537 -15.383 1.00 88.12 92 ALA A C 1
ATOM 747 O O . ALA A 1 92 ? -2.624 5.914 -16.436 1.00 88.12 92 ALA A O 1
ATOM 748 N N . ASN A 1 93 ? -2.657 7.868 -15.337 1.00 90.56 93 ASN A N 1
ATOM 749 C CA . ASN A 1 93 ? -3.057 8.697 -16.482 1.00 90.56 93 ASN A CA 1
ATOM 750 C C . ASN A 1 93 ? -1.886 9.162 -17.371 1.00 90.56 93 ASN A C 1
ATOM 752 O O . ASN A 1 93 ? -2.078 9.950 -18.296 1.00 90.56 93 ASN A O 1
ATOM 756 N N . HIS A 1 94 ? -0.660 8.705 -17.101 1.00 94.69 94 HIS A N 1
ATOM 757 C CA . HIS A 1 94 ? 0.557 9.173 -17.763 1.00 94.69 94 HIS A CA 1
ATOM 758 C C . HIS A 1 94 ? 1.393 8.000 -18.287 1.00 94.69 94 HIS A C 1
ATOM 760 O O . HIS A 1 94 ? 2.459 7.684 -17.759 1.00 94.69 94 HIS A O 1
ATOM 766 N N . LEU A 1 95 ? 0.932 7.374 -19.374 1.00 95.19 95 LEU A N 1
ATOM 767 C CA . LEU A 1 95 ? 1.547 6.174 -19.968 1.00 95.19 95 LEU A CA 1
ATOM 768 C C . LEU A 1 95 ? 3.049 6.339 -20.263 1.00 95.19 95 LEU A C 1
ATOM 770 O O . LEU A 1 95 ? 3.845 5.446 -19.979 1.00 95.19 95 LEU A O 1
ATOM 774 N N . PHE A 1 96 ? 3.457 7.501 -20.782 1.00 95.69 96 PHE A N 1
ATOM 775 C CA . PHE A 1 96 ? 4.869 7.794 -21.051 1.00 95.69 96 PHE A CA 1
ATOM 776 C C . PHE A 1 96 ? 5.703 7.900 -19.772 1.00 95.69 96 PHE A C 1
ATOM 778 O O . PHE A 1 96 ? 6.830 7.410 -19.732 1.00 95.69 96 PHE A O 1
ATOM 785 N N . VAL A 1 97 ? 5.145 8.492 -18.711 1.00 96.06 97 VAL A N 1
ATOM 786 C CA . VAL A 1 97 ? 5.818 8.589 -17.408 1.00 96.06 97 VAL A CA 1
ATOM 787 C C . VAL A 1 97 ? 5.996 7.199 -16.810 1.00 96.06 97 VAL A C 1
ATOM 789 O O . VAL A 1 97 ? 7.083 6.893 -16.330 1.00 96.06 97 VAL A O 1
ATOM 792 N N . GLN A 1 98 ? 4.982 6.332 -16.910 1.00 96.06 98 GLN A N 1
ATOM 793 C CA . GLN A 1 98 ? 5.098 4.933 -16.490 1.00 96.06 98 GLN A CA 1
ATOM 794 C C . GLN A 1 98 ? 6.251 4.217 -17.200 1.00 96.06 98 GLN A C 1
ATOM 796 O O . GLN A 1 98 ? 7.020 3.513 -16.552 1.00 96.06 98 GLN A O 1
ATOM 801 N N . MET A 1 99 ? 6.409 4.425 -18.511 1.00 97.44 99 MET A N 1
ATOM 802 C CA . MET A 1 99 ? 7.493 3.806 -19.275 1.00 97.44 99 MET A CA 1
ATOM 803 C C . MET A 1 99 ? 8.872 4.339 -18.865 1.00 97.44 99 MET A C 1
ATOM 805 O O . MET A 1 99 ? 9.781 3.550 -18.617 1.00 97.44 99 MET A O 1
ATOM 809 N N . ILE A 1 100 ? 9.036 5.658 -18.743 1.00 96.75 100 ILE A N 1
ATOM 810 C CA . ILE A 1 100 ? 10.323 6.269 -18.369 1.00 96.75 100 ILE A CA 1
ATOM 811 C C . ILE A 1 100 ? 10.724 5.878 -16.940 1.00 96.75 100 ILE A C 1
ATOM 813 O O . ILE A 1 100 ? 11.874 5.526 -16.691 1.00 96.75 100 ILE A O 1
ATOM 817 N N . ALA A 1 101 ? 9.772 5.894 -16.004 1.00 96.12 101 ALA A N 1
ATOM 818 C CA . ALA A 1 101 ? 10.001 5.519 -14.610 1.00 96.12 101 ALA A CA 1
ATOM 819 C C . ALA A 1 101 ? 10.044 3.995 -14.387 1.00 96.12 101 ALA A C 1
ATOM 821 O O . ALA A 1 101 ? 10.287 3.543 -13.264 1.00 96.12 101 ALA A O 1
ATOM 822 N N . SER A 1 102 ? 9.819 3.195 -15.436 1.00 96.94 102 SER A N 1
ATOM 823 C CA . SER A 1 102 ? 9.667 1.746 -15.325 1.00 96.94 102 SER A CA 1
ATOM 824 C C . SER A 1 102 ? 10.844 1.008 -14.681 1.00 96.94 102 SER A C 1
ATOM 826 O O . SER A 1 102 ? 10.558 0.067 -13.943 1.00 96.94 102 SER A O 1
ATOM 828 N N . PRO A 1 103 ? 12.132 1.394 -14.837 1.00 97.12 103 PRO A N 1
ATOM 829 C CA . PRO A 1 103 ? 13.224 0.687 -14.160 1.00 97.12 103 PRO A CA 1
ATOM 830 C C . PRO A 1 103 ? 13.117 0.777 -12.633 1.00 97.12 103 PRO A C 1
ATOM 832 O O . PRO A 1 103 ? 13.269 -0.220 -11.929 1.00 97.12 103 PRO A O 1
ATOM 835 N N . ILE A 1 104 ? 12.788 1.966 -12.118 1.00 96.88 104 ILE A N 1
ATOM 836 C CA . ILE A 1 104 ? 12.611 2.200 -10.680 1.00 96.88 104 ILE A CA 1
ATOM 837 C C . ILE A 1 104 ? 11.347 1.487 -10.199 1.00 96.88 104 ILE A C 1
ATOM 839 O O . ILE A 1 104 ? 11.396 0.725 -9.235 1.00 96.88 104 ILE A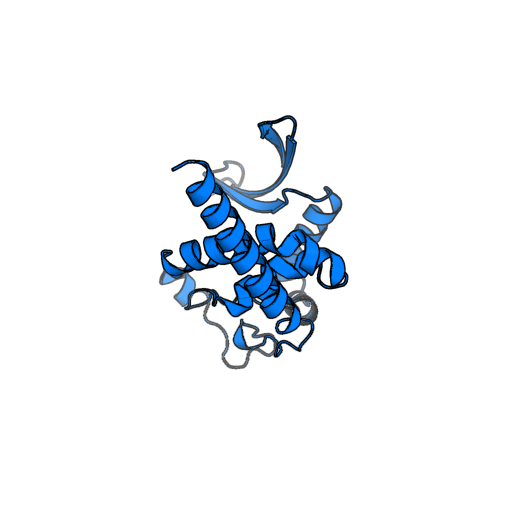 O 1
ATOM 843 N N . ALA A 1 105 ? 10.229 1.676 -10.907 1.00 96.94 105 ALA A N 1
ATOM 844 C CA . ALA A 1 105 ? 8.962 1.041 -10.565 1.00 96.94 105 ALA A CA 1
ATOM 845 C C . ALA A 1 105 ? 9.069 -0.494 -10.559 1.00 96.94 105 ALA A C 1
ATOM 847 O O . ALA A 1 105 ? 8.522 -1.142 -9.668 1.00 96.94 105 ALA A O 1
ATOM 848 N N . ALA A 1 106 ? 9.816 -1.086 -11.495 1.00 97.56 106 ALA A N 1
ATOM 849 C CA . ALA A 1 106 ? 10.029 -2.527 -11.557 1.00 97.56 106 ALA A CA 1
ATOM 850 C C . ALA A 1 106 ? 10.789 -3.060 -10.339 1.00 97.56 106 ALA A C 1
ATOM 852 O O . ALA A 1 106 ? 10.385 -4.072 -9.764 1.00 97.56 106 ALA A O 1
ATOM 853 N N . LEU A 1 107 ? 11.829 -2.354 -9.887 1.00 97.88 107 LEU A N 1
ATOM 854 C CA . LEU A 1 107 ? 12.523 -2.693 -8.643 1.00 97.88 107 LEU A CA 1
ATOM 855 C C . LEU A 1 107 ? 11.601 -2.566 -7.425 1.00 97.88 107 LEU A C 1
ATOM 857 O O . LEU A 1 107 ? 11.616 -3.438 -6.556 1.00 97.88 107 LEU A O 1
ATOM 861 N N . THR A 1 108 ? 10.750 -1.536 -7.376 1.00 97.31 108 THR A N 1
ATOM 862 C CA . THR A 1 108 ? 9.751 -1.381 -6.306 1.00 97.31 108 THR A CA 1
ATOM 863 C C . THR A 1 108 ? 8.740 -2.528 -6.299 1.00 97.31 108 THR A C 1
ATOM 865 O O . THR A 1 108 ? 8.463 -3.085 -5.237 1.00 97.31 108 THR A O 1
ATOM 868 N N . VAL A 1 109 ? 8.217 -2.929 -7.463 1.00 97.75 109 VAL A N 1
ATOM 869 C CA . VAL A 1 109 ? 7.309 -4.082 -7.590 1.00 97.75 109 VAL A CA 1
ATOM 870 C C . VAL A 1 109 ? 8.004 -5.368 -7.145 1.00 97.75 109 VAL A C 1
ATOM 872 O O . VAL A 1 109 ? 7.425 -6.127 -6.370 1.00 97.75 109 VAL A O 1
ATOM 875 N N . ALA A 1 110 ? 9.242 -5.608 -7.585 1.00 96.69 110 ALA A N 1
ATOM 876 C CA . ALA A 1 110 ? 10.004 -6.797 -7.211 1.00 96.69 110 ALA A CA 1
ATOM 877 C C . ALA A 1 110 ? 10.267 -6.854 -5.698 1.00 96.69 110 ALA A C 1
ATOM 879 O O . ALA A 1 110 ? 10.025 -7.884 -5.069 1.00 96.69 110 ALA A O 1
ATOM 880 N N . GLY A 1 111 ? 10.687 -5.736 -5.097 1.00 96.75 111 GLY A N 1
ATOM 881 C CA . GLY A 1 111 ? 10.896 -5.626 -3.654 1.00 96.75 111 GLY A CA 1
ATOM 882 C C . GLY A 1 111 ? 9.605 -5.821 -2.859 1.00 96.75 111 GLY A C 1
ATOM 883 O O . GLY A 1 111 ? 9.593 -6.557 -1.873 1.00 96.75 111 GLY A O 1
ATOM 884 N N . ARG A 1 112 ? 8.492 -5.234 -3.316 1.00 95.44 112 ARG A N 1
ATOM 885 C CA . ARG A 1 112 ? 7.169 -5.421 -2.705 1.00 95.44 112 ARG A CA 1
ATOM 886 C C . ARG A 1 112 ? 6.718 -6.876 -2.783 1.00 95.44 112 ARG A C 1
ATOM 888 O O . ARG A 1 112 ? 6.279 -7.429 -1.779 1.00 95.44 112 ARG A O 1
ATOM 895 N N . TRP A 1 113 ? 6.847 -7.503 -3.950 1.00 95.62 113 TRP A N 1
ATOM 896 C CA . TRP A 1 113 ? 6.503 -8.910 -4.135 1.00 95.62 113 TRP A CA 1
ATOM 897 C C . TRP A 1 113 ? 7.346 -9.814 -3.235 1.00 95.62 113 TRP A C 1
ATOM 899 O O . TRP A 1 113 ? 6.791 -10.675 -2.554 1.00 95.62 113 TRP A O 1
ATOM 909 N N . PHE A 1 114 ? 8.656 -9.563 -3.155 1.00 95.75 114 PHE A N 1
ATOM 910 C CA . PHE A 1 114 ? 9.544 -10.269 -2.239 1.00 95.75 114 PHE A CA 1
ATOM 911 C C . PHE A 1 114 ? 9.083 -10.108 -0.784 1.00 95.75 114 PHE A C 1
ATOM 913 O O . PHE A 1 114 ? 8.795 -11.109 -0.131 1.00 95.75 114 PHE A O 1
ATOM 920 N N . ALA A 1 115 ? 8.894 -8.872 -0.312 1.00 94.75 115 ALA A N 1
ATOM 921 C CA . ALA A 1 115 ? 8.448 -8.590 1.051 1.00 94.75 115 ALA A CA 1
ATOM 922 C C . ALA A 1 115 ? 7.120 -9.287 1.389 1.00 94.75 115 ALA A C 1
ATOM 924 O O . ALA A 1 115 ? 6.999 -9.928 2.435 1.00 94.75 115 ALA A O 1
ATOM 925 N N . MET A 1 116 ? 6.130 -9.222 0.495 1.00 93.19 116 MET A N 1
ATOM 926 C CA . MET A 1 116 ? 4.839 -9.884 0.695 1.00 93.19 116 MET A CA 1
ATOM 927 C C . MET A 1 116 ? 4.963 -11.410 0.667 1.00 93.19 116 MET A C 1
ATOM 929 O O . MET A 1 116 ? 4.293 -12.083 1.450 1.00 93.19 116 MET A O 1
ATOM 933 N N . SER A 1 117 ? 5.840 -11.967 -0.175 1.00 91.25 117 SER A N 1
ATOM 934 C CA . SER A 1 117 ? 6.082 -13.414 -0.247 1.00 91.25 117 SER A CA 1
ATOM 935 C C . SER A 1 117 ? 6.715 -13.975 1.030 1.00 91.25 117 SER A C 1
ATOM 937 O O . SER A 1 117 ? 6.419 -15.107 1.413 1.00 91.25 117 SER A O 1
ATOM 939 N N . THR A 1 118 ? 7.526 -13.173 1.722 1.00 93.94 118 THR A N 1
ATOM 940 C CA . THR A 1 118 ? 8.204 -13.565 2.965 1.00 93.94 118 THR A CA 1
ATOM 941 C C . THR A 1 118 ? 7.410 -13.222 4.225 1.00 93.94 118 THR A C 1
ATOM 943 O O . THR A 1 118 ? 7.662 -13.792 5.284 1.00 93.94 118 THR A O 1
ATOM 946 N N . SER A 1 119 ? 6.441 -12.308 4.138 1.00 92.75 119 SER A N 1
ATOM 947 C CA . SER A 1 119 ? 5.678 -11.830 5.298 1.00 92.75 119 SER A CA 1
ATOM 948 C C . SER A 1 119 ? 4.615 -12.829 5.764 1.00 92.75 119 SER A C 1
ATOM 950 O O . SER A 1 119 ? 4.112 -13.659 4.997 1.00 92.75 119 SER A O 1
ATOM 952 N N . LYS A 1 120 ? 4.254 -12.750 7.049 1.00 92.88 120 LYS A N 1
ATOM 953 C CA . LYS A 1 120 ? 3.116 -13.493 7.610 1.00 92.88 120 LYS A CA 1
ATOM 954 C C . LYS A 1 120 ? 1.804 -12.917 7.073 1.00 92.88 120 LYS A C 1
ATOM 956 O O . LYS A 1 120 ? 1.715 -11.721 6.812 1.00 92.88 120 LYS A O 1
ATOM 961 N N . VAL A 1 121 ? 0.800 -13.774 6.909 1.00 93.06 121 VAL A N 1
ATOM 962 C CA . VAL A 1 121 ? -0.566 -13.327 6.607 1.00 93.06 121 VAL A CA 1
ATOM 963 C C . VAL A 1 121 ? -1.151 -12.725 7.890 1.00 93.06 121 VAL A C 1
ATOM 965 O O . VAL A 1 121 ? -0.993 -13.350 8.942 1.00 93.06 121 VAL A O 1
ATOM 968 N N . PRO A 1 122 ? -1.761 -11.528 7.841 1.00 89.00 122 PRO A N 1
ATOM 969 C CA . PRO A 1 122 ? -2.408 -10.947 9.010 1.00 89.00 122 PRO A CA 1
ATOM 970 C C . PRO A 1 122 ? -3.610 -11.805 9.416 1.00 89.00 122 PRO A C 1
ATOM 972 O O . PRO A 1 122 ? -4.392 -12.226 8.566 1.00 89.00 122 PRO A O 1
ATOM 975 N N . VAL A 1 123 ? -3.734 -12.069 10.714 1.00 91.44 123 VAL A N 1
ATOM 976 C CA . VAL A 1 123 ? -4.852 -12.804 11.315 1.00 91.44 123 VAL A CA 1
ATOM 977 C C . VAL A 1 123 ? -5.304 -12.007 12.529 1.00 91.44 123 VAL A C 1
ATOM 979 O O . VAL A 1 123 ? -4.459 -11.522 13.289 1.00 91.44 123 VAL A O 1
ATOM 982 N N . TRP A 1 124 ? -6.613 -11.833 12.682 1.00 91.25 124 TRP A N 1
ATOM 983 C CA . TRP A 1 124 ? -7.168 -11.178 13.857 1.00 91.25 124 TRP A CA 1
ATOM 984 C C . TRP A 1 124 ? -7.102 -12.121 15.065 1.00 91.25 124 TRP A C 1
ATOM 986 O O . TRP A 1 124 ? -7.206 -13.337 14.904 1.00 91.25 124 TRP A O 1
ATOM 996 N N . PRO A 1 125 ? -6.914 -11.603 16.289 1.00 94.56 125 PRO A N 1
ATOM 997 C CA . PRO A 1 125 ? -7.064 -12.416 17.489 1.00 94.56 125 PRO A CA 1
ATOM 998 C C . PRO A 1 125 ? -8.465 -13.037 17.564 1.00 94.56 125 PRO A C 1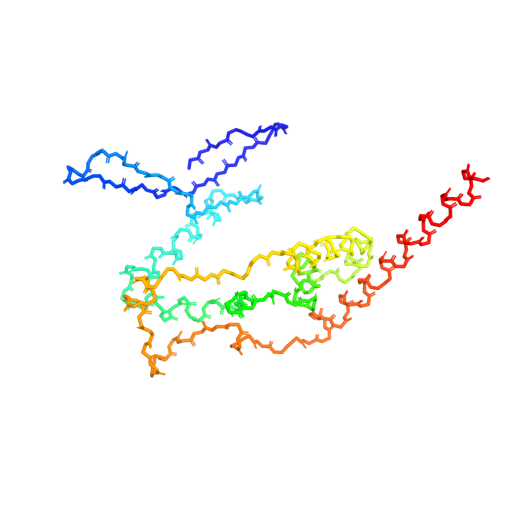
ATOM 1000 O O . PRO A 1 125 ? -9.444 -12.415 17.145 1.00 94.56 125 PRO A O 1
ATOM 1003 N N . ALA A 1 126 ? -8.567 -14.245 18.121 1.00 94.88 126 ALA A N 1
ATOM 1004 C CA . ALA A 1 126 ? -9.816 -15.009 18.148 1.00 94.88 126 ALA A CA 1
ATOM 1005 C C . ALA A 1 126 ? -10.950 -14.257 18.866 1.00 94.88 126 ALA A C 1
ATOM 1007 O O . ALA A 1 126 ? -12.110 -14.352 18.477 1.00 94.88 126 ALA A O 1
ATOM 1008 N N . GLU A 1 127 ? -10.615 -13.474 19.890 1.00 96.19 127 GLU A N 1
ATOM 1009 C CA . GLU A 1 127 ? -11.543 -12.604 20.605 1.00 96.19 127 GLU A CA 1
ATOM 1010 C C . GLU A 1 127 ? -12.132 -11.498 19.716 1.00 96.19 127 GLU A C 1
ATOM 1012 O O . GLU A 1 127 ? -13.322 -11.203 19.823 1.00 96.19 127 GLU A O 1
ATOM 1017 N N . VAL A 1 128 ? -11.337 -10.928 18.803 1.00 93.50 128 VAL A N 1
ATOM 1018 C CA . VAL A 1 128 ? -11.800 -9.912 17.845 1.00 93.50 128 VAL A CA 1
ATOM 1019 C C . VAL A 1 128 ? -12.677 -10.565 16.790 1.00 93.50 128 VAL A C 1
ATOM 1021 O O . VAL A 1 128 ? -13.751 -10.053 16.495 1.00 93.50 128 VAL A O 1
ATOM 1024 N N . GLU A 1 129 ? -12.272 -11.721 16.262 1.00 92.88 129 GLU A N 1
ATOM 1025 C CA . GLU A 1 129 ? -13.098 -12.465 15.308 1.00 92.88 129 GLU A CA 1
ATOM 1026 C C . GLU A 1 129 ? -14.452 -12.830 15.927 1.00 92.88 129 GLU A C 1
ATOM 1028 O O . GLU A 1 129 ? -15.490 -12.598 15.312 1.00 92.88 129 GLU A O 1
ATOM 1033 N N . ALA A 1 130 ? -14.470 -13.324 17.169 1.00 94.62 130 ALA A N 1
ATOM 1034 C CA . ALA A 1 130 ? -15.699 -13.663 17.883 1.00 94.62 130 ALA A CA 1
ATOM 1035 C C . ALA A 1 130 ? -16.593 -12.440 18.159 1.00 94.62 130 ALA A C 1
ATOM 1037 O O . ALA A 1 130 ? -17.814 -12.552 18.059 1.00 94.62 130 ALA A O 1
ATOM 1038 N N . ALA A 1 131 ? -16.010 -11.281 18.483 1.00 95.31 131 ALA A N 1
ATOM 1039 C CA . ALA A 1 131 ? -16.758 -10.046 18.726 1.00 95.31 131 ALA A CA 1
ATOM 1040 C C . ALA A 1 131 ? -17.257 -9.372 17.433 1.00 95.31 131 ALA A C 1
ATOM 1042 O O . ALA A 1 131 ? -18.273 -8.680 17.453 1.00 95.31 131 ALA A O 1
ATOM 1043 N N . CYS A 1 132 ? -16.564 -9.573 16.310 1.00 90.88 132 CYS A N 1
ATOM 1044 C CA . CYS A 1 132 ? -16.831 -8.921 15.028 1.00 90.88 132 CYS A CA 1
ATOM 1045 C C . CYS A 1 132 ? -17.365 -9.907 13.977 1.00 90.88 132 CYS A C 1
ATOM 1047 O O . CYS A 1 132 ? -16.859 -9.973 12.855 1.00 90.88 132 CYS A O 1
ATOM 1049 N N . GLN A 1 133 ? -18.398 -10.676 14.330 1.00 90.88 133 GLN A N 1
ATOM 1050 C CA . GLN A 1 133 ? -19.081 -11.548 13.373 1.00 90.88 133 GLN A CA 1
ATOM 1051 C C . GLN A 1 133 ? -19.817 -10.710 12.322 1.00 90.88 133 GLN A C 1
ATOM 1053 O O . GLN A 1 133 ? -20.667 -9.884 12.652 1.00 90.88 133 GLN A O 1
ATOM 1058 N N . VAL A 1 134 ? -19.479 -10.930 11.052 1.00 88.69 134 VAL A N 1
ATOM 1059 C CA . VAL A 1 134 ? -20.123 -10.254 9.922 1.00 88.69 134 VAL A CA 1
ATOM 1060 C C . VAL A 1 134 ? -21.433 -10.965 9.603 1.00 88.69 134 VAL A C 1
ATOM 1062 O O . VAL A 1 134 ? -21.439 -12.181 9.401 1.00 88.69 134 VAL A O 1
ATOM 1065 N N . ASP A 1 135 ? -22.523 -10.204 9.526 1.00 91.81 135 ASP A N 1
ATOM 1066 C CA . ASP A 1 135 ? -23.820 -10.720 9.093 1.00 91.81 135 ASP A CA 1
ATOM 1067 C C . ASP A 1 135 ? -23.701 -11.275 7.654 1.00 91.81 135 ASP A C 1
ATOM 1069 O O . ASP A 1 135 ? -23.237 -10.559 6.756 1.00 91.81 135 ASP A O 1
ATOM 1073 N N . PRO A 1 136 ? -24.066 -12.550 7.404 1.00 90.31 136 PRO A N 1
ATOM 1074 C CA . PRO A 1 136 ? -24.061 -13.123 6.061 1.00 90.31 136 PRO A CA 1
ATOM 1075 C C . PRO A 1 136 ? -24.860 -12.313 5.034 1.00 90.31 136 PRO A C 1
ATOM 1077 O O . PRO A 1 136 ? -24.475 -12.310 3.862 1.00 90.31 136 PRO A O 1
ATOM 1080 N N . ASP A 1 137 ? -25.913 -11.624 5.480 1.00 94.00 137 ASP A N 1
ATOM 1081 C CA . ASP A 1 137 ? -26.825 -10.838 4.651 1.00 94.00 137 ASP A CA 1
ATOM 1082 C C . ASP A 1 137 ? -26.508 -9.327 4.675 1.00 94.00 137 ASP A C 1
ATOM 1084 O O . ASP A 1 137 ? -27.311 -8.522 4.197 1.00 94.00 137 ASP A O 1
ATOM 1088 N N . ASP A 1 138 ? -25.335 -8.917 5.187 1.00 92.69 138 ASP A N 1
ATOM 1089 C CA . ASP A 1 138 ? -24.905 -7.511 5.197 1.00 92.69 138 ASP A CA 1
ATOM 1090 C C . ASP A 1 138 ? -24.833 -6.940 3.760 1.00 92.69 138 ASP A C 1
ATOM 1092 O O . ASP A 1 138 ? -23.958 -7.335 2.973 1.00 92.69 138 ASP A O 1
ATOM 1096 N N . PRO A 1 139 ? -25.699 -5.969 3.398 1.00 92.81 139 PRO A N 1
ATOM 1097 C CA . PRO A 1 139 ? -25.733 -5.394 2.054 1.00 92.81 139 PRO A CA 1
ATOM 1098 C C . PRO A 1 139 ? -24.495 -4.549 1.721 1.00 92.81 139 PRO A C 1
ATOM 1100 O O . PRO A 1 139 ? -24.283 -4.204 0.556 1.00 92.81 139 PRO A O 1
ATOM 1103 N N . TYR A 1 140 ? -23.687 -4.193 2.721 1.00 92.62 140 TYR A N 1
ATOM 1104 C CA . TYR A 1 140 ? -22.483 -3.377 2.583 1.00 92.62 140 TYR A CA 1
ATOM 1105 C C . TYR A 1 140 ? -21.192 -4.185 2.708 1.00 92.62 140 TYR A C 1
ATOM 1107 O O . TYR A 1 140 ? -20.099 -3.605 2.707 1.00 92.62 140 TYR A O 1
ATOM 1115 N N . ARG A 1 141 ? -21.289 -5.520 2.756 1.00 90.62 141 ARG A N 1
ATOM 1116 C CA . ARG A 1 141 ? -20.126 -6.403 2.783 1.00 90.62 141 ARG A CA 1
ATOM 1117 C C . ARG A 1 141 ? -19.249 -6.181 1.551 1.00 90.62 141 ARG A C 1
ATOM 1119 O O . ARG A 1 141 ? -19.660 -6.412 0.414 1.00 90.62 141 ARG A O 1
ATOM 1126 N N . LYS A 1 142 ? -17.995 -5.794 1.790 1.00 90.12 142 LYS A N 1
ATOM 1127 C CA . LYS A 1 142 ? -17.011 -5.537 0.736 1.00 90.12 142 LYS A CA 1
ATOM 1128 C C . LYS A 1 142 ? -15.646 -6.065 1.128 1.00 90.12 142 LYS A C 1
ATOM 1130 O O . LYS A 1 142 ? -15.128 -5.737 2.190 1.00 90.12 142 LYS A O 1
ATOM 1135 N N . ASP A 1 143 ? -15.041 -6.845 0.246 1.00 91.06 143 ASP A N 1
ATOM 1136 C CA . ASP A 1 143 ? -13.693 -7.371 0.426 1.00 91.06 143 ASP A CA 1
ATOM 1137 C C . ASP A 1 143 ? -12.896 -7.256 -0.882 1.00 91.06 143 ASP A C 1
ATOM 1139 O O . ASP A 1 143 ? -13.312 -6.612 -1.849 1.00 91.06 143 ASP A O 1
ATOM 1143 N N . TRP A 1 144 ? -11.714 -7.866 -0.931 1.00 91.31 144 TRP A N 1
ATOM 1144 C CA . TRP A 1 144 ? -10.888 -7.848 -2.137 1.00 91.31 144 TRP A CA 1
ATOM 1145 C C . TRP A 1 144 ? -11.510 -8.581 -3.335 1.00 91.31 144 TRP A C 1
ATOM 1147 O O . TRP A 1 144 ? -11.078 -8.351 -4.465 1.00 91.31 144 TRP A O 1
ATOM 1157 N N . ARG A 1 145 ? -12.503 -9.455 -3.123 1.00 90.75 145 ARG A N 1
ATOM 1158 C CA . ARG A 1 145 ? -13.244 -10.153 -4.186 1.00 90.75 145 ARG A CA 1
ATOM 1159 C C . ARG A 1 145 ? -14.282 -9.239 -4.827 1.00 90.75 145 ARG A C 1
ATOM 1161 O O . ARG A 1 145 ? -14.663 -9.479 -5.967 1.00 90.75 145 ARG A O 1
ATOM 1168 N N . SER A 1 146 ? -14.691 -8.182 -4.126 1.00 91.94 146 SER A N 1
ATOM 1169 C CA . SER A 1 146 ? -15.547 -7.119 -4.658 1.00 91.94 146 SER A CA 1
ATOM 1170 C C . SER A 1 146 ? -14.817 -6.177 -5.624 1.00 91.94 146 SER A C 1
ATOM 1172 O O . SER A 1 146 ? -15.459 -5.327 -6.240 1.00 91.94 146 SER A O 1
ATOM 1174 N N . ASN A 1 147 ? -13.489 -6.285 -5.752 1.00 91.44 147 ASN A N 1
ATOM 1175 C CA . ASN A 1 147 ? -12.732 -5.478 -6.704 1.00 91.44 147 ASN A CA 1
ATOM 1176 C C . ASN A 1 147 ? -13.114 -5.823 -8.149 1.00 91.44 147 ASN A C 1
ATOM 1178 O O . ASN A 1 147 ? -13.318 -6.988 -8.499 1.00 91.44 147 ASN A O 1
ATOM 1182 N N . GLY A 1 148 ? -13.152 -4.800 -9.004 1.00 89.38 148 GLY A N 1
ATOM 1183 C CA . GLY A 1 148 ? -13.331 -4.978 -10.441 1.00 89.38 148 GLY A CA 1
ATOM 1184 C C . GLY A 1 148 ? -12.190 -5.773 -11.083 1.00 89.38 148 GLY A C 1
ATOM 1185 O O . GLY A 1 148 ? -11.112 -5.949 -10.512 1.00 89.38 148 GLY A O 1
ATOM 1186 N N . LYS A 1 149 ? -12.428 -6.254 -12.305 1.00 91.25 149 LYS A N 1
ATOM 1187 C CA . LYS A 1 149 ? -11.354 -6.804 -13.138 1.00 91.25 149 LYS A CA 1
ATOM 1188 C C . LYS A 1 149 ? -10.545 -5.654 -13.716 1.00 91.25 149 LYS A C 1
ATOM 1190 O O . LYS A 1 149 ? -11.139 -4.707 -14.215 1.00 91.25 149 LYS A O 1
ATOM 1195 N N . TYR A 1 150 ? -9.226 -5.799 -13.699 1.00 92.56 150 TYR A N 1
ATOM 1196 C CA . TYR A 1 150 ? -8.345 -4.827 -14.327 1.00 92.56 150 TYR A CA 1
ATOM 1197 C C . TYR A 1 150 ? -8.496 -4.847 -15.841 1.00 92.56 150 TYR A C 1
ATOM 1199 O O . TYR A 1 150 ? -8.496 -5.922 -16.455 1.00 92.56 150 TYR A O 1
ATOM 1207 N N . ASP A 1 151 ? -8.578 -3.666 -16.433 1.00 94.06 151 ASP A N 1
ATOM 1208 C CA . ASP A 1 151 ? -8.495 -3.513 -17.876 1.00 94.06 151 ASP A CA 1
ATOM 1209 C C . ASP A 1 151 ? -7.034 -3.501 -18.383 1.00 94.06 151 ASP A C 1
ATOM 1211 O O . ASP A 1 151 ? -6.062 -3.755 -17.655 1.00 94.06 151 ASP A O 1
ATOM 1215 N N . PHE A 1 152 ? -6.868 -3.250 -19.685 1.00 95.88 152 PHE A N 1
ATOM 1216 C CA . PHE A 1 152 ? -5.543 -3.186 -20.294 1.00 95.88 152 PHE A CA 1
ATOM 1217 C C . PHE A 1 152 ? -4.695 -2.029 -19.753 1.00 95.88 152 PHE A C 1
ATOM 1219 O O . PHE A 1 152 ? -3.489 -2.196 -19.611 1.00 95.88 152 PHE A O 1
ATOM 1226 N N . TYR A 1 153 ? -5.273 -0.872 -19.447 1.00 94.94 153 TYR A N 1
ATOM 1227 C CA . TYR A 1 153 ? -4.517 0.285 -18.967 1.00 94.94 153 TYR A CA 1
ATOM 1228 C C . TYR A 1 153 ? -4.198 0.192 -17.473 1.00 94.94 153 TYR A C 1
ATOM 1230 O O . TYR A 1 153 ? -3.174 0.711 -17.034 1.00 94.94 153 TYR A O 1
ATOM 1238 N N . GLU A 1 154 ? -5.021 -0.522 -16.708 1.00 93.38 154 GLU A N 1
ATOM 1239 C CA . GLU A 1 154 ? -4.814 -0.758 -15.280 1.00 93.38 154 GLU A CA 1
ATOM 1240 C C . GLU A 1 154 ? -3.765 -1.838 -14.997 1.00 93.38 154 GLU A C 1
ATOM 1242 O O . GLU A 1 154 ? -3.008 -1.703 -14.037 1.00 93.38 154 GLU A O 1
ATOM 1247 N N . LEU A 1 155 ? -3.687 -2.897 -15.816 1.00 96.06 155 LEU A N 1
ATOM 1248 C CA . LEU A 1 155 ? -2.717 -3.985 -15.618 1.00 96.06 155 LEU A CA 1
ATOM 1249 C C . LEU A 1 155 ? -1.874 -4.300 -16.854 1.00 96.06 155 LEU A C 1
ATOM 1251 O O . LEU A 1 155 ? -0.667 -4.476 -16.721 1.00 96.06 155 LEU A O 1
ATOM 1255 N N . GLY A 1 156 ? -2.474 -4.399 -18.040 1.00 97.31 156 GLY A N 1
ATOM 1256 C CA . GLY A 1 156 ? -1.770 -4.834 -19.254 1.00 97.31 156 GLY A CA 1
ATOM 1257 C C . GLY A 1 156 ? -0.567 -3.952 -19.608 1.00 97.31 156 GLY A C 1
ATOM 1258 O O . GLY A 1 156 ? 0.556 -4.442 -19.724 1.00 97.31 156 GLY A O 1
ATOM 1259 N N . TRP A 1 157 ? -0.782 -2.645 -19.725 1.00 97.69 157 TRP A N 1
ATOM 1260 C CA . TRP A 1 157 ? 0.260 -1.664 -19.999 1.00 97.69 157 TRP A CA 1
ATOM 1261 C C . TRP A 1 157 ? 1.286 -1.557 -18.856 1.00 97.69 157 TRP A C 1
ATOM 1263 O O . TRP A 1 157 ? 2.478 -1.711 -19.134 1.00 97.69 157 TRP A O 1
ATOM 1273 N N . PRO A 1 158 ? 0.885 -1.416 -17.575 1.00 98.00 158 PRO A N 1
ATOM 1274 C CA . PRO A 1 158 ? 1.814 -1.499 -16.449 1.00 98.00 158 PRO A CA 1
ATOM 1275 C C . PRO A 1 158 ? 2.663 -2.773 -16.417 1.00 98.00 158 PRO A C 1
ATOM 1277 O O . PRO A 1 158 ? 3.840 -2.714 -16.070 1.00 98.00 158 PRO A O 1
ATOM 1280 N N . ALA A 1 159 ? 2.111 -3.923 -16.811 1.00 98.12 159 ALA A N 1
ATOM 1281 C CA . ALA A 1 159 ? 2.864 -5.172 -16.895 1.00 98.12 159 ALA A CA 1
ATOM 1282 C C . ALA A 1 159 ? 3.926 -5.131 -18.006 1.00 98.12 159 ALA A C 1
ATOM 1284 O O . ALA A 1 159 ? 5.042 -5.606 -17.796 1.00 98.12 159 ALA A O 1
ATOM 1285 N N . ILE A 1 160 ? 3.625 -4.517 -19.156 1.00 98.25 160 ILE A N 1
ATOM 1286 C CA . ILE A 1 160 ? 4.622 -4.272 -20.211 1.00 98.25 160 ILE A CA 1
ATOM 1287 C C . ILE A 1 160 ? 5.731 -3.364 -19.674 1.00 98.25 160 ILE A C 1
ATOM 1289 O O . ILE A 1 160 ? 6.906 -3.715 -19.784 1.00 98.25 160 ILE A O 1
ATOM 1293 N N . CYS A 1 161 ? 5.376 -2.239 -19.045 1.00 98.25 161 CYS A N 1
ATOM 1294 C CA . CYS A 1 161 ? 6.350 -1.345 -18.420 1.00 98.25 161 CYS A CA 1
ATOM 1295 C C . CYS A 1 161 ? 7.202 -2.084 -17.383 1.00 98.25 161 CYS A C 1
ATOM 1297 O O . CYS A 1 161 ? 8.418 -1.946 -17.398 1.00 98.25 161 CYS A O 1
ATOM 1299 N N . PHE A 1 162 ? 6.598 -2.907 -16.527 1.00 98.31 162 PHE A N 1
ATOM 1300 C CA . PHE A 1 162 ? 7.310 -3.711 -15.536 1.00 98.31 162 PHE A CA 1
ATOM 1301 C C . PHE A 1 162 ? 8.374 -4.614 -16.178 1.00 98.31 162 PHE A C 1
ATOM 1303 O O . PHE A 1 162 ? 9.527 -4.600 -15.748 1.00 98.31 162 PHE A O 1
ATOM 1310 N N . VAL A 1 163 ? 8.016 -5.358 -17.230 1.00 98.31 163 VAL A N 1
ATOM 1311 C CA . VAL A 1 163 ? 8.951 -6.256 -17.927 1.00 98.31 163 VAL A CA 1
ATOM 1312 C C . VAL A 1 163 ? 10.064 -5.472 -18.622 1.00 98.31 163 VAL A C 1
ATOM 1314 O O . VAL A 1 163 ? 11.232 -5.833 -18.489 1.00 98.31 163 VAL A O 1
ATOM 1317 N N . VAL A 1 164 ? 9.726 -4.386 -19.324 1.00 98.12 164 VAL A N 1
ATOM 1318 C CA . VAL A 1 164 ? 10.709 -3.528 -20.009 1.00 98.12 164 VAL A CA 1
ATOM 1319 C C . VAL A 1 164 ? 11.666 -2.886 -19.005 1.00 98.12 164 VAL A C 1
ATOM 1321 O O . VAL A 1 164 ? 12.880 -2.931 -19.197 1.00 98.12 164 VAL A O 1
ATOM 1324 N N . GLY A 1 165 ? 11.136 -2.343 -17.910 1.00 97.81 165 GLY A N 1
ATOM 1325 C CA . GLY A 1 165 ? 11.917 -1.741 -16.837 1.00 97.81 165 GLY A CA 1
ATOM 1326 C C . GLY A 1 165 ? 12.875 -2.743 -16.200 1.00 97.81 165 GLY A C 1
ATOM 1327 O O . GLY A 1 165 ? 14.062 -2.453 -16.060 1.00 97.81 165 GLY A O 1
ATOM 1328 N N . LEU A 1 166 ? 12.392 -3.949 -15.885 1.00 97.62 166 LEU A N 1
ATOM 1329 C CA . LEU A 1 166 ? 13.221 -5.012 -15.319 1.00 97.62 166 LEU A CA 1
ATOM 1330 C C . LEU A 1 166 ? 14.318 -5.463 -16.294 1.00 97.62 166 LEU A C 1
ATOM 1332 O O . LEU A 1 166 ? 15.471 -5.607 -15.889 1.00 97.62 166 LEU A O 1
ATOM 1336 N N . ALA A 1 167 ? 13.988 -5.637 -17.577 1.00 97.75 167 ALA A N 1
ATOM 1337 C CA . ALA A 1 167 ? 14.966 -5.972 -18.610 1.00 97.75 167 ALA A CA 1
ATOM 1338 C C . ALA A 1 167 ? 16.044 -4.885 -18.741 1.00 97.75 167 ALA A C 1
ATOM 1340 O O . ALA A 1 167 ? 17.228 -5.207 -18.831 1.00 97.75 167 ALA A O 1
ATOM 1341 N N . GLY A 1 168 ? 15.653 -3.608 -18.679 1.00 97.19 168 GLY A N 1
ATOM 1342 C CA . GLY A 1 168 ? 16.579 -2.476 -18.670 1.00 97.19 168 GLY A CA 1
ATOM 1343 C C . GLY A 1 168 ? 17.535 -2.501 -17.474 1.00 97.19 168 GLY A C 1
ATOM 1344 O O . GLY A 1 168 ? 18.736 -2.307 -17.650 1.00 97.19 168 GLY A O 1
ATOM 1345 N N . VAL A 1 169 ? 17.033 -2.812 -16.273 1.00 97.19 169 VAL A N 1
ATOM 1346 C CA . VAL A 1 169 ? 17.873 -2.970 -15.073 1.00 97.19 169 VAL A CA 1
ATOM 1347 C C . VAL A 1 169 ? 18.863 -4.121 -15.243 1.00 97.19 169 VAL A C 1
ATOM 1349 O O . VAL A 1 169 ? 20.054 -3.941 -14.999 1.00 97.19 169 VAL A O 1
ATOM 1352 N N . VAL A 1 170 ? 18.399 -5.292 -15.687 1.00 96.88 170 VAL A N 1
ATOM 1353 C CA . VAL A 1 170 ? 19.259 -6.471 -15.883 1.00 96.88 170 VAL A CA 1
ATOM 1354 C C . VAL A 1 170 ? 20.338 -6.197 -16.930 1.00 96.88 170 VAL A C 1
ATOM 1356 O O . VAL A 1 170 ? 21.504 -6.499 -16.687 1.00 96.88 170 VAL A O 1
ATOM 1359 N N . ALA A 1 171 ? 19.978 -5.587 -18.061 1.00 96.56 171 ALA A N 1
ATOM 1360 C CA . ALA A 1 171 ? 20.930 -5.220 -19.105 1.00 96.56 171 ALA A CA 1
ATOM 1361 C C . ALA A 1 171 ? 21.961 -4.198 -18.606 1.00 96.56 171 ALA A C 1
ATOM 1363 O O . ALA A 1 171 ? 23.150 -4.351 -18.874 1.00 96.56 171 ALA A O 1
ATOM 1364 N N . GLY A 1 172 ? 21.524 -3.193 -17.839 1.00 95.69 172 GLY A N 1
ATOM 1365 C CA . GLY A 1 172 ? 22.414 -2.207 -17.228 1.00 95.69 172 GLY A CA 1
ATOM 1366 C C . GLY A 1 172 ? 23.398 -2.837 -16.241 1.00 95.69 172 GLY A C 1
ATOM 1367 O O . GLY A 1 172 ? 24.591 -2.554 -16.306 1.00 95.69 172 GLY A O 1
ATOM 1368 N N . LEU A 1 173 ? 22.925 -3.739 -15.375 1.00 95.19 173 LEU A N 1
ATOM 1369 C CA . LEU A 1 173 ? 23.786 -4.486 -14.454 1.00 95.19 173 LEU A CA 1
ATOM 1370 C C . LEU A 1 173 ? 24.775 -5.377 -15.208 1.00 95.19 173 LEU A C 1
ATOM 1372 O O . LEU A 1 173 ? 25.961 -5.365 -14.896 1.00 95.19 173 LEU A O 1
ATOM 1376 N N . TRP A 1 174 ? 24.311 -6.119 -16.214 1.00 96.31 174 TRP A N 1
ATOM 1377 C CA . TRP A 1 174 ? 25.169 -6.975 -17.031 1.00 96.31 174 TRP A CA 1
ATOM 1378 C C . TRP A 1 174 ? 26.258 -6.175 -17.753 1.00 96.31 174 TRP A C 1
ATOM 1380 O O . TRP A 1 174 ? 27.426 -6.556 -17.713 1.00 96.31 174 TRP A O 1
ATOM 1390 N N . TRP A 1 175 ? 25.893 -5.034 -18.343 1.00 96.44 175 TRP A N 1
ATOM 1391 C CA . TRP A 1 175 ? 26.849 -4.129 -18.971 1.00 96.44 175 TRP A CA 1
ATOM 1392 C C . TRP A 1 175 ? 27.891 -3.628 -17.964 1.00 96.44 175 TRP A C 1
ATOM 1394 O O . TRP A 1 175 ? 29.087 -3.735 -18.229 1.00 96.44 175 TRP A O 1
ATOM 1404 N N . LEU A 1 176 ? 27.464 -3.180 -16.778 1.00 95.19 176 LEU A N 1
ATOM 1405 C CA . LEU A 1 176 ? 28.381 -2.773 -15.708 1.00 95.19 176 LEU A CA 1
ATOM 1406 C C . LEU A 1 176 ? 29.344 -3.903 -15.317 1.00 95.19 176 LEU A C 1
ATOM 1408 O O . LEU A 1 176 ? 30.545 -3.669 -15.230 1.00 95.19 176 LEU A O 1
ATOM 1412 N N . PHE A 1 177 ? 28.850 -5.133 -15.146 1.00 94.38 177 PHE A N 1
ATOM 1413 C CA . PHE A 1 177 ? 29.702 -6.290 -14.856 1.00 94.38 177 PHE A CA 1
ATOM 1414 C C . PHE A 1 177 ? 30.717 -6.569 -15.970 1.00 94.38 177 PHE A C 1
ATOM 1416 O O . PHE A 1 177 ? 31.865 -6.864 -15.664 1.00 94.38 177 PHE A O 1
ATOM 1423 N N . SER A 1 178 ? 30.319 -6.443 -17.240 1.00 94.06 178 SER A N 1
ATOM 1424 C CA . SER A 1 178 ? 31.198 -6.689 -18.396 1.00 94.06 178 SER A CA 1
ATOM 1425 C C . SER A 1 178 ? 32.289 -5.635 -18.609 1.00 94.06 178 SER A C 1
ATOM 1427 O O . SER A 1 178 ? 33.242 -5.884 -19.337 1.00 94.06 178 SER A O 1
ATOM 1429 N N . VAL A 1 179 ? 32.120 -4.443 -18.030 1.00 93.25 179 VAL A N 1
ATOM 1430 C CA . VAL A 1 179 ? 33.088 -3.339 -18.128 1.00 93.25 179 VAL A CA 1
ATOM 1431 C C . VAL A 1 179 ? 34.027 -3.313 -16.917 1.00 93.25 179 VAL A C 1
ATOM 1433 O O . VAL A 1 179 ? 35.142 -2.807 -17.017 1.00 93.25 179 VAL A O 1
ATOM 1436 N N . VAL A 1 180 ? 33.576 -3.823 -15.767 1.00 89.06 180 VAL A N 1
ATOM 1437 C CA . VAL A 1 180 ? 34.326 -3.803 -14.500 1.00 89.06 180 VAL A CA 1
ATOM 1438 C C . VAL A 1 180 ? 35.168 -5.069 -14.281 1.00 89.06 180 VAL A C 1
ATOM 1440 O O . VAL A 1 180 ? 36.177 -4.990 -13.580 1.00 89.06 180 VAL A O 1
ATOM 1443 N N . MET A 1 181 ? 34.777 -6.214 -14.853 1.00 70.69 181 MET A N 1
ATOM 1444 C CA . MET A 1 181 ? 35.538 -7.477 -14.828 1.00 70.69 181 MET A CA 1
ATOM 1445 C C . MET A 1 181 ? 36.200 -7.763 -16.172 1.00 70.69 181 MET A C 1
ATOM 1447 O O . MET A 1 181 ? 37.290 -8.376 -16.148 1.00 70.69 181 MET A O 1
#

pLDDT: mean 90.82, std 7.78, range [53.25, 98.31]

Foldseek 3Di:
DWAQDPPRAIWDFDKDFDADPVRPHGPDIDTPDTDRDDDPVVRVVVVVLVCLCPPPPCNLVVNLVVDQAAQPQAVDFGDLQVLLLVLCVVCLVPLPCLLVCLLVSLVSSVVSNVCSVPDDRDDDPPVCCVVDPDDPPPPSDDHRVNHDDDDCSSGVSSVVSNVNSNVVVVVVVVVVVVVVD

Radius of gyration: 21.05 Å; chains: 1; bounding box: 62×34×56 Å

Secondary structure (DSSP, 8-state):
-EEEPSSS-EEEEEEEEEE-TTSSSEEEEEEEEEESSS-HHHHHHHHHHHHHHHH-TTHHHHHHHH-----TTTTSPPPHHHHHHHHHGGGTT-HHHHHHTHHHHHHHHHHHHHHHHHSPPP---HHHHHHSPPPTT-TT---GGGSPPP-IIIIIHHHHHHHHHHHHHHHHHHHHHHHH-